Protein AF-X1ISC0-F1 (afdb_monomer_lite)

Sequence (63 aa):
MHDEGSGEICIRHLVMPGHIDCCSKPILEYIAKELPKAVVNIMGQYRPQYRSSLYKEINRRPT

InterPro domains:
  IPR040085 Protein MJ0674-like [PTHR43075] (8-61)

Secondary structure (DSSP, 8-state):
---S-----EEEEEPPTT-IIIIIHHHHHHHHHH-TTSEEEEE------GGGGG-TTTSS---

pLDDT: mean 88.6, std 14.0, range [43.09, 97.94]

Radius of gyration: 15.2 Å; chains: 1; bounding box: 37×15×41 Å

Foldseek 3Di:
DDPPDDPQAEAEAEDAAPCCPVHVVVVVVVCCVPPVRHHYHYHQPQDDDDCSVVPPRRNDGHD

Organism: NCBI:txid412755

Structure (mmCIF, N/CA/C/O backbone):
data_AF-X1ISC0-F1
#
_entry.id   AF-X1ISC0-F1
#
loop_
_atom_site.group_PDB
_atom_site.id
_atom_site.type_symbol
_atom_site.label_atom_id
_atom_site.label_alt_id
_atom_site.label_comp_id
_atom_site.label_asym_id
_atom_site.label_entity_id
_atom_site.label_seq_id
_atom_site.pdbx_PDB_ins_code
_atom_site.Cartn_x
_atom_site.Cartn_y
_atom_site.Cartn_z
_atom_site.occupancy
_atom_site.B_iso_or_equiv
_atom_site.auth_seq_id
_atom_site.auth_comp_id
_atom_site.auth_asym_id
_atom_site.auth_atom_id
_atom_site.pdbx_PDB_model_num
ATOM 1 N N . MET A 1 1 ? 23.098 -6.230 -24.018 1.00 43.09 1 MET A N 1
ATOM 2 C CA . MET A 1 1 ? 23.435 -4.797 -23.932 1.00 43.09 1 MET A CA 1
ATOM 3 C C . MET A 1 1 ? 22.978 -4.332 -22.562 1.00 43.09 1 MET A C 1
ATOM 5 O O . MET A 1 1 ? 21.792 -4.099 -22.371 1.00 43.09 1 MET A O 1
ATOM 9 N N . HIS A 1 2 ? 23.891 -4.397 -21.592 1.00 52.31 2 HIS A N 1
ATOM 10 C CA . HIS A 1 2 ? 23.705 -3.833 -20.258 1.00 52.31 2 HIS A CA 1
ATOM 11 C C . HIS A 1 2 ? 24.247 -2.412 -20.340 1.00 52.31 2 HIS A C 1
ATOM 13 O O . HIS A 1 2 ? 25.450 -2.245 -20.525 1.00 52.31 2 HIS A O 1
ATOM 19 N N . ASP A 1 3 ? 23.344 -1.439 -20.307 1.00 51.16 3 ASP A N 1
ATOM 20 C CA . ASP A 1 3 ? 23.697 -0.024 -20.282 1.00 51.16 3 ASP A CA 1
ATOM 21 C C . ASP A 1 3 ? 23.918 0.410 -18.830 1.00 51.16 3 ASP A C 1
ATOM 23 O O . ASP A 1 3 ? 23.295 -0.103 -17.896 1.00 51.16 3 ASP A O 1
ATOM 27 N N . GLU A 1 4 ? 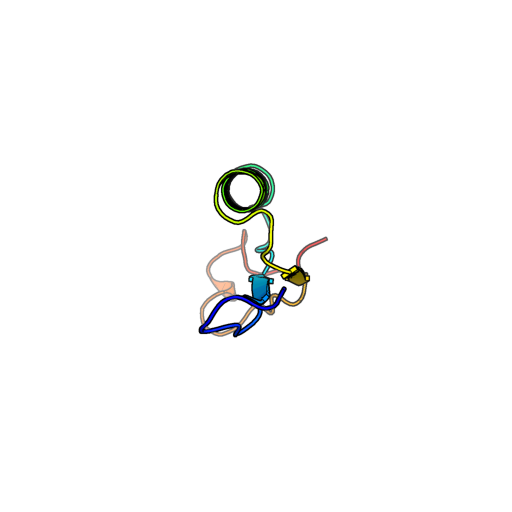24.884 1.298 -18.670 1.00 48.72 4 GLU A N 1
ATOM 28 C CA . GLU A 1 4 ? 25.595 1.649 -17.449 1.00 48.72 4 GLU A CA 1
ATOM 29 C C . GLU A 1 4 ? 24.679 2.025 -16.267 1.00 48.72 4 GLU A C 1
ATOM 31 O O . GLU A 1 4 ? 23.782 2.858 -16.381 1.00 48.72 4 GLU A O 1
ATOM 36 N N . GLY A 1 5 ? 24.937 1.410 -15.102 1.00 50.19 5 GLY A N 1
ATOM 37 C CA . GLY A 1 5 ? 24.248 1.700 -13.834 1.00 50.19 5 GLY A CA 1
ATOM 38 C C . GLY A 1 5 ? 23.143 0.716 -13.428 1.00 50.19 5 GLY A C 1
ATOM 39 O O . GLY A 1 5 ? 22.275 1.073 -12.635 1.00 50.19 5 GLY A O 1
ATOM 40 N N . SER A 1 6 ? 23.156 -0.511 -13.957 1.00 52.16 6 SER A N 1
ATOM 41 C CA . SER A 1 6 ? 22.096 -1.525 -13.856 1.00 52.16 6 SER A CA 1
ATOM 42 C C . SER A 1 6 ? 21.877 -2.116 -12.451 1.00 52.16 6 SER A C 1
ATOM 44 O O . SER A 1 6 ? 22.061 -3.311 -12.224 1.00 52.16 6 SER A O 1
ATOM 46 N N . GLY A 1 7 ? 21.457 -1.295 -11.493 1.00 58.88 7 GLY A N 1
ATOM 47 C CA . GLY A 1 7 ? 20.672 -1.773 -10.362 1.00 58.88 7 GLY A CA 1
ATOM 48 C C . GLY A 1 7 ? 19.253 -2.019 -10.860 1.00 58.88 7 GLY A C 1
ATOM 49 O O . GLY A 1 7 ? 18.517 -1.065 -11.099 1.00 58.88 7 GLY A O 1
ATOM 50 N N . GLU A 1 8 ? 18.873 -3.279 -11.066 1.00 74.56 8 GLU A N 1
ATOM 51 C CA . GLU A 1 8 ? 17.480 -3.634 -11.351 1.00 74.56 8 GLU A CA 1
ATOM 52 C C . GLU A 1 8 ? 16.580 -3.019 -10.266 1.00 74.56 8 GLU A C 1
ATOM 54 O O . GLU A 1 8 ? 16.697 -3.341 -9.080 1.00 74.56 8 GLU A O 1
ATOM 59 N N . ILE A 1 9 ? 15.713 -2.075 -10.649 1.00 84.50 9 ILE A N 1
ATOM 60 C CA . ILE A 1 9 ? 14.815 -1.427 -9.691 1.00 84.50 9 ILE A CA 1
ATOM 61 C C . ILE A 1 9 ? 13.766 -2.458 -9.277 1.00 84.50 9 ILE A C 1
ATOM 63 O O . ILE A 1 9 ? 12.947 -2.889 -10.091 1.00 84.50 9 ILE A O 1
ATOM 67 N N . CYS A 1 10 ? 13.781 -2.830 -7.998 1.00 91.44 10 CYS A N 1
ATOM 68 C CA . CYS A 1 10 ? 12.777 -3.693 -7.390 1.00 91.44 10 CYS A CA 1
ATOM 69 C C . CYS A 1 10 ? 11.845 -2.864 -6.501 1.00 91.44 10 CYS A C 1
ATOM 71 O O . CYS A 1 10 ? 12.249 -2.356 -5.452 1.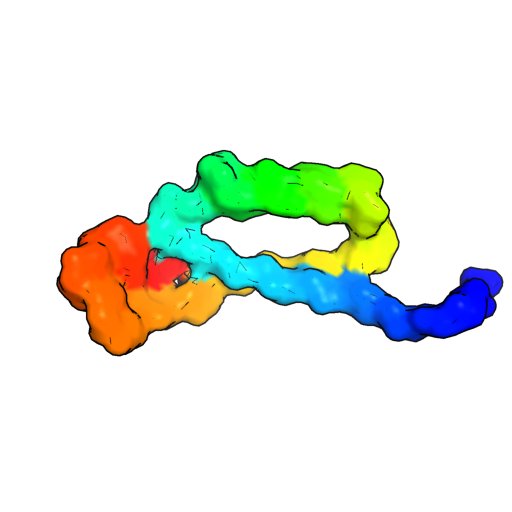00 91.44 10 CYS A O 1
ATOM 73 N N . ILE A 1 11 ? 10.586 -2.733 -6.914 1.00 94.31 11 ILE A N 1
ATOM 74 C CA . ILE A 1 11 ? 9.556 -1.999 -6.178 1.00 94.31 11 ILE A CA 1
ATOM 75 C C . ILE A 1 11 ? 8.762 -2.987 -5.331 1.00 94.31 11 ILE A C 1
ATOM 77 O O . ILE A 1 11 ? 8.104 -3.889 -5.848 1.00 94.31 11 ILE A O 1
ATOM 81 N N . ARG A 1 12 ? 8.794 -2.807 -4.009 1.00 95.94 12 ARG A N 1
ATOM 82 C CA . ARG A 1 12 ? 8.013 -3.612 -3.062 1.00 95.94 12 ARG A CA 1
ATOM 83 C C . ARG A 1 12 ? 6.752 -2.851 -2.672 1.00 95.94 12 ARG A C 1
ATOM 85 O O . ARG A 1 12 ? 6.801 -1.954 -1.835 1.00 95.94 12 ARG A O 1
ATOM 92 N N . HIS A 1 13 ? 5.629 -3.210 -3.283 1.00 95.81 13 HIS A N 1
ATOM 93 C CA . HIS A 1 13 ? 4.341 -2.561 -3.054 1.00 95.81 13 HIS A CA 1
ATOM 94 C C . HIS A 1 13 ? 3.580 -3.261 -1.929 1.00 95.81 13 HIS A C 1
ATOM 96 O O . HIS A 1 13 ? 3.044 -4.355 -2.116 1.00 95.81 13 HIS A O 1
ATOM 102 N N . LEU A 1 14 ? 3.533 -2.647 -0.746 1.00 95.94 14 LEU A N 1
ATOM 103 C CA . LEU A 1 14 ? 2.756 -3.160 0.381 1.00 95.94 14 LEU A CA 1
ATOM 104 C C . LEU A 1 14 ? 1.277 -2.789 0.212 1.00 95.94 14 LEU A C 1
ATOM 106 O O . LEU A 1 14 ? 0.922 -1.612 0.192 1.00 95.94 14 LEU A O 1
ATOM 110 N N . VAL A 1 15 ? 0.404 -3.791 0.143 1.00 95.62 15 VAL A N 1
ATOM 111 C CA . VAL A 1 15 ? -1.040 -3.569 0.024 1.00 95.62 15 VAL A CA 1
ATOM 112 C C . VAL A 1 15 ? -1.619 -3.213 1.388 1.00 95.62 15 VAL A C 1
ATOM 114 O O . VAL A 1 15 ? -1.499 -3.980 2.346 1.00 95.62 15 VAL A O 1
ATOM 117 N N . MET A 1 16 ? -2.285 -2.062 1.461 1.00 94.69 16 MET A N 1
ATOM 118 C CA . MET A 1 16 ? -3.024 -1.639 2.646 1.00 94.69 16 MET A CA 1
ATOM 119 C C . MET A 1 16 ? -4.485 -2.117 2.594 1.00 94.69 16 MET A C 1
ATOM 121 O O . MET A 1 16 ? -5.122 -2.029 1.538 1.00 94.69 16 MET A O 1
ATOM 125 N N . PRO A 1 17 ? -5.056 -2.593 3.718 1.00 93.94 17 PRO A N 1
ATOM 126 C CA . PRO A 1 17 ? -6.462 -2.976 3.769 1.00 93.94 17 PRO A CA 1
ATOM 127 C C . PRO A 1 17 ? -7.367 -1.788 3.423 1.00 93.94 17 PRO A C 1
ATOM 129 O O . PRO A 1 17 ? -7.165 -0.690 3.927 1.00 93.94 17 PRO A O 1
ATOM 132 N N . GLY A 1 18 ? -8.361 -2.003 2.557 1.00 91.38 18 GLY A N 1
ATOM 133 C CA . GLY A 1 18 ? -9.315 -0.955 2.157 1.00 91.38 18 GLY A CA 1
ATOM 134 C C . GLY A 1 18 ? -8.795 0.058 1.125 1.00 91.38 18 GLY A C 1
ATOM 135 O O . GLY A 1 18 ? -9.582 0.856 0.633 1.00 91.38 18 GLY A O 1
ATOM 136 N N . HIS A 1 19 ? -7.515 -0.006 0.737 1.00 93.00 19 HIS A N 1
ATOM 137 C CA . HIS A 1 19 ? -6.868 0.950 -0.177 1.00 93.00 19 HIS A CA 1
ATOM 138 C C . HIS A 1 19 ? -6.373 0.289 -1.478 1.00 93.00 19 HIS A C 1
ATOM 140 O O . HIS A 1 19 ? -5.265 0.535 -1.969 1.00 93.00 19 HIS A O 1
ATOM 146 N N . ILE A 1 20 ? -7.195 -0.592 -2.051 1.00 92.56 20 ILE A N 1
ATOM 147 C CA . ILE A 1 20 ? -6.866 -1.278 -3.308 1.00 92.56 20 ILE A CA 1
ATOM 148 C C . ILE A 1 20 ? -7.183 -0.371 -4.498 1.00 92.56 20 ILE A C 1
ATOM 150 O O . ILE A 1 20 ? -6.279 -0.030 -5.257 1.00 92.56 20 ILE A O 1
ATOM 154 N N . ASP A 1 21 ? -8.438 0.061 -4.631 1.00 95.19 21 ASP A N 1
ATOM 155 C CA . ASP A 1 21 ? -8.895 0.800 -5.812 1.00 95.19 21 ASP A CA 1
ATOM 156 C C . ASP A 1 21 ? -8.381 2.239 -5.856 1.00 95.19 21 ASP A C 1
ATOM 158 O O . ASP A 1 21 ? -7.923 2.697 -6.896 1.00 95.19 21 ASP A O 1
ATOM 162 N N . CYS A 1 22 ? -8.401 2.943 -4.722 1.00 94.81 22 CYS A N 1
ATOM 163 C CA . CYS A 1 22 ? -7.995 4.348 -4.660 1.00 94.81 22 CYS A CA 1
ATOM 164 C C . CYS A 1 22 ? -6.476 4.561 -4.578 1.00 94.81 22 CYS A C 1
ATOM 166 O O . CYS A 1 22 ? -6.014 5.671 -4.828 1.00 94.81 22 CYS A O 1
ATOM 168 N N . CYS A 1 23 ? -5.698 3.533 -4.214 1.00 94.75 23 CYS A N 1
ATOM 169 C CA . CYS A 1 23 ? -4.250 3.670 -4.016 1.00 94.75 23 CYS A CA 1
ATOM 170 C C . CYS A 1 23 ? -3.450 2.619 -4.786 1.00 94.75 23 CYS A C 1
ATOM 172 O O . CYS A 1 23 ? -2.622 2.974 -5.616 1.00 94.75 23 CYS A O 1
ATOM 174 N N . SER A 1 24 ? -3.678 1.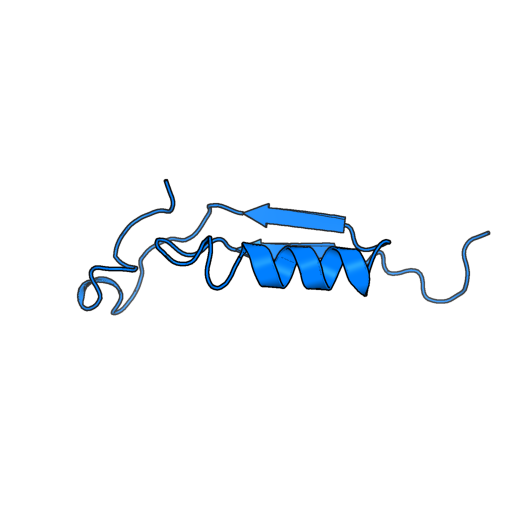325 -4.540 1.00 96.06 24 SER A N 1
ATOM 175 C CA . SER A 1 24 ? -2.818 0.283 -5.119 1.00 96.06 24 SER A CA 1
ATOM 176 C C . SER A 1 24 ? -2.912 0.212 -6.644 1.00 96.06 24 SER A C 1
ATOM 178 O O . SER A 1 24 ? -1.880 0.208 -7.306 1.00 96.06 24 SER A O 1
ATOM 180 N N . LYS A 1 25 ? -4.122 0.205 -7.212 1.00 96.81 25 LYS A N 1
ATOM 181 C CA . LYS A 1 25 ? -4.325 0.179 -8.669 1.00 96.81 25 LYS A CA 1
ATOM 182 C C . LYS A 1 25 ? -3.684 1.372 -9.395 1.00 96.81 25 LYS A C 1
ATOM 184 O O . LYS A 1 25 ? -2.843 1.115 -10.253 1.00 96.81 25 LYS A O 1
ATOM 189 N N . PRO A 1 26 ? -3.966 2.641 -9.032 1.00 97.94 26 PRO A N 1
ATOM 190 C CA . PRO A 1 26 ? -3.377 3.777 -9.742 1.00 97.94 26 PRO A CA 1
ATOM 191 C C . PRO A 1 26 ? -1.850 3.842 -9.601 1.00 97.94 26 PRO A C 1
ATOM 193 O O . PRO A 1 26 ? -1.165 4.231 -10.543 1.00 97.94 26 PRO A O 1
ATOM 196 N N . ILE A 1 27 ? -1.288 3.411 -8.462 1.00 97.12 27 ILE A N 1
ATOM 197 C CA . ILE A 1 27 ? 0.170 3.317 -8.289 1.00 97.12 27 ILE A CA 1
ATOM 198 C C . ILE A 1 27 ? 0.766 2.270 -9.237 1.00 97.12 27 ILE A C 1
ATOM 200 O O . ILE A 1 27 ? 1.777 2.535 -9.882 1.00 97.12 27 ILE A O 1
ATOM 204 N N . LEU A 1 28 ? 0.148 1.092 -9.349 1.00 96.50 28 LEU A N 1
ATOM 205 C CA . LEU A 1 28 ? 0.630 0.033 -10.239 1.00 96.50 28 LEU A CA 1
ATOM 206 C C . LEU A 1 28 ? 0.506 0.421 -11.717 1.00 96.50 28 LEU A C 1
ATOM 208 O O . LEU A 1 28 ? 1.424 0.149 -12.487 1.00 96.50 28 LEU A O 1
ATOM 212 N N . GLU A 1 29 ? -0.574 1.100 -12.104 1.00 97.25 29 GLU A N 1
ATOM 213 C CA . GLU A 1 29 ? -0.739 1.654 -13.454 1.00 97.25 29 GLU A CA 1
ATOM 214 C C . GLU A 1 29 ? 0.342 2.693 -13.772 1.00 97.25 29 GLU A C 1
ATOM 216 O O . GLU A 1 29 ? 0.951 2.652 -14.842 1.00 97.25 29 GLU A O 1
ATOM 221 N N . TYR A 1 30 ? 0.642 3.584 -12.823 1.00 97.25 30 TYR A N 1
ATOM 222 C CA . TYR A 1 30 ? 1.715 4.564 -12.966 1.00 97.25 30 TYR A CA 1
ATOM 223 C C . TYR A 1 30 ? 3.086 3.894 -13.121 1.00 97.25 30 TYR A C 1
ATOM 225 O O . TYR A 1 30 ? 3.846 4.241 -14.023 1.00 97.25 30 TYR A O 1
ATOM 233 N N . ILE A 1 31 ? 3.393 2.897 -12.285 1.00 95.12 31 ILE A N 1
ATOM 234 C CA . ILE A 1 31 ? 4.653 2.147 -12.368 1.00 95.12 31 ILE A CA 1
ATOM 235 C C . ILE A 1 31 ? 4.775 1.446 -13.722 1.00 95.12 31 ILE A C 1
ATOM 237 O O . ILE A 1 31 ? 5.826 1.527 -14.350 1.00 95.12 31 ILE A O 1
ATOM 241 N N . ALA A 1 32 ? 3.708 0.801 -14.197 1.00 93.88 32 ALA A N 1
ATOM 242 C CA . ALA A 1 32 ? 3.707 0.130 -15.492 1.00 93.88 32 ALA A CA 1
ATOM 243 C C . ALA A 1 32 ? 3.974 1.102 -16.655 1.00 93.88 32 ALA A C 1
ATOM 245 O O . ALA A 1 32 ? 4.624 0.728 -17.631 1.00 93.88 32 ALA A O 1
ATOM 246 N N . LYS A 1 33 ? 3.499 2.348 -16.539 1.00 96.31 33 LYS A N 1
ATOM 247 C CA . LYS A 1 33 ? 3.679 3.393 -17.551 1.00 96.31 33 LYS A CA 1
ATOM 248 C C . LYS A 1 33 ? 5.080 4.009 -17.537 1.00 96.31 33 LYS A C 1
ATOM 250 O O . LYS A 1 33 ? 5.676 4.172 -18.596 1.00 96.31 33 LYS A O 1
ATOM 255 N N . GLU A 1 34 ? 5.594 4.358 -16.361 1.00 95.56 34 GLU A N 1
ATOM 256 C CA . GLU A 1 34 ? 6.820 5.158 -16.229 1.00 95.56 34 GLU A CA 1
ATOM 257 C C . GLU A 1 34 ? 8.079 4.306 -16.016 1.00 95.56 34 GLU A C 1
ATOM 259 O O . GLU A 1 34 ? 9.180 4.702 -16.393 1.00 95.56 34 GLU A O 1
ATOM 264 N N . LEU A 1 35 ? 7.933 3.116 -15.426 1.00 92.56 35 LEU A N 1
ATOM 265 C CA . LEU A 1 35 ? 9.033 2.222 -15.060 1.00 92.56 35 LEU A CA 1
ATOM 266 C C . LEU A 1 35 ? 8.794 0.791 -15.582 1.00 92.56 35 LEU A C 1
ATOM 268 O O . LEU A 1 35 ? 8.822 -0.162 -14.802 1.00 92.56 35 LEU A O 1
ATOM 272 N N . PRO A 1 36 ? 8.625 0.585 -16.904 1.00 87.19 36 PRO A N 1
ATOM 273 C CA . PRO A 1 36 ? 8.255 -0.717 -17.475 1.00 87.19 36 PRO A CA 1
ATOM 274 C C . PRO A 1 36 ? 9.311 -1.820 -17.283 1.00 87.19 36 PRO A C 1
ATOM 276 O O . PRO A 1 36 ? 9.018 -2.995 -17.484 1.00 87.19 36 PRO A O 1
ATOM 279 N N . LYS A 1 37 ? 10.546 -1.459 -16.913 1.00 89.12 37 LYS A N 1
ATOM 280 C CA . LYS A 1 37 ? 11.639 -2.401 -16.615 1.00 89.12 37 LYS A CA 1
ATOM 281 C C . LYS A 1 37 ? 11.781 -2.718 -15.121 1.00 89.12 37 LYS A C 1
ATOM 283 O O . LYS A 1 37 ? 12.615 -3.546 -14.768 1.00 89.12 37 LYS A O 1
ATOM 288 N N . ALA A 1 38 ? 11.031 -2.047 -14.245 1.00 91.12 38 ALA A N 1
ATOM 289 C CA . ALA A 1 38 ? 11.099 -2.306 -12.813 1.00 91.12 38 ALA A CA 1
ATOM 290 C C . ALA A 1 38 ? 10.382 -3.618 -12.471 1.00 91.12 38 ALA A C 1
ATOM 292 O O . ALA A 1 38 ? 9.267 -3.877 -12.927 1.00 91.12 38 ALA A O 1
ATOM 293 N N . VAL A 1 39 ? 11.004 -4.433 -11.622 1.00 92.38 39 VAL A N 1
ATOM 294 C CA . VAL A 1 39 ? 10.370 -5.634 -11.074 1.00 92.38 39 VAL A CA 1
ATOM 295 C C . VAL A 1 39 ? 9.490 -5.211 -9.908 1.00 92.38 39 VAL A C 1
ATOM 297 O O . VAL A 1 39 ? 9.963 -4.584 -8.960 1.00 92.38 39 VAL A O 1
ATOM 300 N N . VAL A 1 40 ? 8.205 -5.556 -9.956 1.00 94.38 40 VAL A N 1
ATOM 301 C CA . VAL A 1 40 ? 7.249 -5.198 -8.902 1.00 94.38 40 VAL A CA 1
ATOM 302 C C . VAL A 1 40 ? 6.881 -6.431 -8.087 1.00 94.38 40 VAL A C 1
ATOM 304 O O . VAL A 1 40 ? 6.363 -7.413 -8.610 1.00 94.38 40 VAL A O 1
ATOM 307 N N . ASN A 1 41 ? 7.115 -6.362 -6.780 1.00 94.94 41 ASN A N 1
ATOM 308 C CA . ASN A 1 41 ? 6.695 -7.362 -5.809 1.00 94.94 41 ASN A CA 1
ATOM 309 C C . ASN A 1 41 ? 5.510 -6.825 -4.997 1.00 94.94 41 ASN A C 1
ATOM 311 O O . ASN A 1 41 ? 5.675 -5.924 -4.171 1.00 94.94 41 ASN A O 1
ATOM 315 N N . ILE A 1 42 ? 4.322 -7.387 -5.218 1.00 94.94 42 ILE A N 1
ATOM 316 C CA . ILE A 1 42 ? 3.099 -7.013 -4.501 1.00 94.94 42 ILE A CA 1
ATOM 317 C C . ILE A 1 42 ? 2.996 -7.838 -3.219 1.00 94.94 42 ILE A C 1
ATOM 319 O O . ILE A 1 42 ? 2.974 -9.066 -3.242 1.00 94.94 42 ILE A O 1
ATOM 323 N N . MET A 1 43 ? 2.903 -7.160 -2.079 1.00 95.12 43 MET A N 1
ATOM 324 C CA . MET A 1 43 ? 2.980 -7.781 -0.763 1.00 95.12 43 MET A CA 1
ATOM 325 C C . MET A 1 43 ? 1.721 -7.507 0.062 1.00 95.12 43 MET A C 1
ATOM 327 O O . MET A 1 43 ? 1.536 -6.417 0.595 1.00 95.12 43 MET A O 1
ATOM 331 N N . GLY A 1 44 ? 0.902 -8.537 0.286 1.00 92.88 44 GLY A N 1
ATOM 332 C CA . GLY A 1 44 ? -0.226 -8.517 1.236 1.00 92.88 44 GLY A CA 1
ATOM 333 C C . GLY A 1 44 ? 0.194 -8.648 2.707 1.00 92.88 44 GLY A C 1
ATOM 334 O O . GLY A 1 44 ? -0.541 -9.191 3.525 1.00 92.88 44 GLY A O 1
ATOM 335 N N . GLN A 1 45 ? 1.407 -8.217 3.055 1.00 94.25 45 GLN A N 1
ATOM 336 C CA . GLN A 1 45 ? 2.040 -8.491 4.351 1.00 94.25 45 GLN A CA 1
ATOM 337 C C . GLN A 1 45 ? 1.797 -7.398 5.396 1.00 94.25 45 GLN A C 1
ATOM 339 O O . GLN A 1 45 ? 2.502 -7.339 6.405 1.00 94.25 45 GLN A O 1
ATOM 344 N N . TYR A 1 46 ? 0.818 -6.524 5.170 1.00 94.88 46 TYR A N 1
ATOM 345 C CA . TYR A 1 46 ? 0.481 -5.483 6.125 1.00 94.88 46 TYR A CA 1
ATOM 346 C C . TYR A 1 46 ? 0.058 -6.103 7.468 1.00 94.88 46 TYR A C 1
ATOM 348 O O . TYR A 1 46 ? -0.807 -6.983 7.534 1.00 94.88 46 TYR A O 1
ATOM 356 N N . ARG A 1 47 ? 0.691 -5.641 8.550 1.00 94.69 47 ARG A N 1
ATOM 357 C CA . ARG A 1 47 ? 0.395 -6.051 9.925 1.00 94.69 47 ARG A CA 1
ATOM 358 C C . ARG A 1 47 ? -0.091 -4.828 10.700 1.00 94.69 47 ARG A C 1
ATOM 360 O O . ARG A 1 47 ? 0.697 -3.898 10.867 1.00 94.69 47 ARG A O 1
ATOM 367 N N . PRO A 1 48 ? -1.333 -4.836 11.214 1.00 94.81 48 PRO A N 1
ATOM 368 C CA . PRO A 1 48 ? -1.790 -3.807 12.136 1.00 94.81 48 PRO A CA 1
ATOM 369 C C . PRO A 1 48 ? -0.869 -3.784 13.356 1.00 94.81 48 PRO A C 1
ATOM 371 O O . PRO A 1 48 ? -0.686 -4.809 14.017 1.00 94.81 48 PRO A O 1
ATOM 374 N N . GLN A 1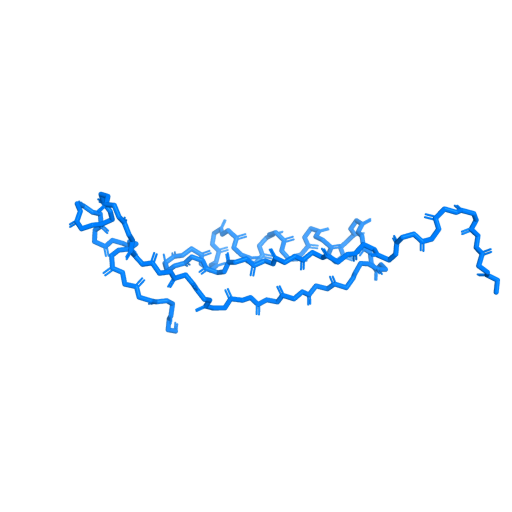 49 ? -0.229 -2.647 13.606 1.00 94.81 49 GLN A N 1
ATOM 375 C CA . GLN A 1 49 ? 0.651 -2.408 14.749 1.00 94.81 49 GLN A CA 1
ATOM 376 C C . GLN A 1 49 ? 0.390 -1.006 15.316 1.00 94.81 49 GLN A C 1
ATOM 378 O O . GLN A 1 49 ? -0.324 -0.203 14.705 1.00 94.81 49 GLN A O 1
ATOM 383 N N . TYR A 1 50 ? 0.953 -0.709 16.489 1.00 94.88 50 TYR A N 1
ATOM 384 C CA . TYR A 1 50 ? 0.827 0.593 17.151 1.00 94.88 50 TYR A CA 1
ATOM 385 C C . TYR A 1 50 ? -0.646 1.028 17.318 1.00 94.88 50 TYR A C 1
ATOM 387 O O . TYR A 1 50 ? -1.469 0.261 17.811 1.00 94.88 50 TYR A O 1
ATOM 395 N N . ARG A 1 51 ? -0.994 2.247 16.898 1.00 94.19 51 ARG A N 1
ATOM 396 C CA . ARG A 1 51 ? -2.333 2.843 16.996 1.00 94.19 51 ARG A CA 1
ATOM 397 C C . ARG A 1 51 ? -3.321 2.339 15.947 1.00 94.19 51 ARG A C 1
ATOM 399 O O . ARG A 1 51 ? -4.419 2.874 15.881 1.00 94.19 51 ARG A O 1
ATOM 406 N N . SER A 1 52 ? -2.976 1.330 15.144 1.00 93.75 52 SER A N 1
ATOM 407 C CA . SER A 1 52 ? -3.910 0.759 14.158 1.00 93.75 52 SER A CA 1
ATOM 408 C C . SER A 1 52 ? -5.236 0.323 14.782 1.00 93.75 52 SER A C 1
ATOM 410 O O . SER A 1 52 ? -6.262 0.470 14.136 1.00 93.75 52 SER A O 1
ATOM 412 N N . SER A 1 53 ? -5.256 -0.090 16.054 1.00 94.50 53 SER A N 1
ATOM 413 C CA . SER A 1 53 ? -6.489 -0.415 16.786 1.00 94.50 53 SER A CA 1
ATOM 414 C C . SER A 1 53 ? -7.503 0.732 16.876 1.00 94.50 53 SER A C 1
ATOM 416 O O . SER A 1 53 ? -8.693 0.469 17.044 1.00 94.50 53 SER A O 1
ATOM 418 N N . LEU A 1 54 ? -7.059 1.984 16.731 1.00 96.94 54 LEU A N 1
ATOM 419 C CA . LEU A 1 54 ? -7.919 3.170 16.704 1.00 96.94 54 LEU A CA 1
ATOM 420 C C . LEU A 1 54 ? -8.590 3.392 15.336 1.00 96.94 54 LEU A C 1
ATOM 422 O O . LEU A 1 54 ? -9.540 4.164 15.252 1.00 96.94 54 LEU A O 1
ATOM 426 N N . TYR A 1 55 ? -8.124 2.712 14.285 1.00 93.81 55 TYR A N 1
ATOM 427 C CA . TYR A 1 55 ? -8.523 2.926 12.892 1.00 93.81 55 TYR A CA 1
ATOM 428 C C . TYR A 1 55 ? -9.039 1.618 12.285 1.00 93.81 55 TYR A C 1
ATOM 430 O O . TYR A 1 55 ? -8.267 0.778 11.817 1.00 93.81 55 TYR A O 1
ATOM 438 N N . LYS A 1 56 ? -10.361 1.411 12.309 1.00 92.19 56 LYS A N 1
ATOM 439 C CA . LYS A 1 56 ? -11.003 0.147 11.891 1.00 92.19 56 LYS A CA 1
ATOM 440 C C . LYS A 1 56 ? -10.655 -0.261 10.456 1.00 92.19 56 LYS A C 1
ATOM 442 O O . LYS A 1 56 ? -10.548 -1.451 10.172 1.00 92.19 56 LYS A O 1
ATOM 447 N N . GLU A 1 57 ? -10.471 0.712 9.576 1.00 91.38 57 GLU A N 1
ATOM 448 C CA . GLU A 1 57 ? -10.150 0.550 8.161 1.00 91.38 57 GLU A CA 1
ATOM 449 C C . GLU A 1 57 ? -8.816 -0.175 7.933 1.00 91.38 57 GLU A C 1
ATOM 451 O O . GLU A 1 57 ? -8.720 -1.026 7.048 1.00 91.38 57 GLU A O 1
ATOM 456 N N . ILE A 1 58 ? -7.823 0.088 8.788 1.00 92.62 58 ILE A N 1
ATOM 457 C CA . ILE A 1 58 ? -6.483 -0.502 8.719 1.00 92.62 58 ILE A CA 1
ATOM 458 C C . ILE A 1 58 ? -6.211 -1.486 9.861 1.00 92.62 58 ILE A C 1
ATOM 460 O O . ILE A 1 58 ? -5.196 -2.170 9.839 1.00 92.62 58 ILE A O 1
ATOM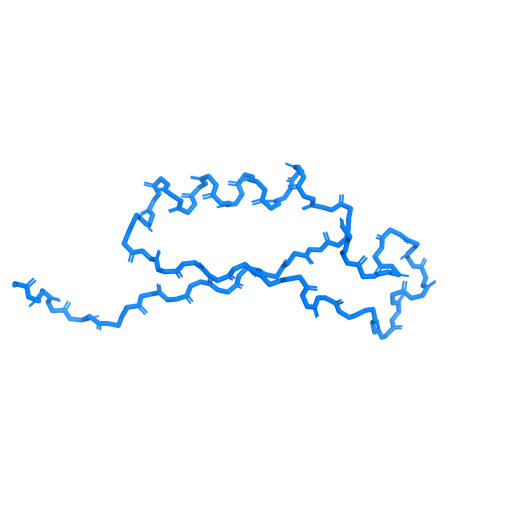 464 N N . ASN A 1 59 ? -7.107 -1.644 10.839 1.00 95.25 59 ASN A N 1
ATOM 465 C CA . ASN A 1 59 ? -6.969 -2.619 11.929 1.00 95.25 59 ASN A CA 1
ATOM 466 C C . ASN A 1 59 ? -7.251 -4.073 11.494 1.00 95.25 59 ASN A C 1
ATOM 468 O O . ASN A 1 59 ? -7.934 -4.835 12.179 1.00 95.25 59 ASN 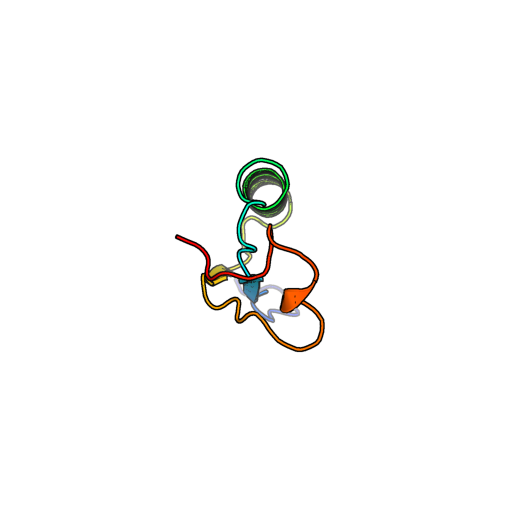A O 1
ATOM 472 N N . ARG A 1 60 ? -6.791 -4.469 10.310 1.00 93.69 60 ARG A N 1
ATOM 473 C CA . ARG A 1 60 ? -6.993 -5.807 9.752 1.00 93.69 60 ARG A CA 1
ATOM 474 C C . ARG A 1 60 ? -5.886 -6.158 8.768 1.00 93.69 60 ARG A C 1
ATOM 476 O O . ARG A 1 60 ? -5.084 -5.310 8.391 1.00 93.69 60 ARG A O 1
ATOM 483 N N . ARG A 1 61 ? -5.824 -7.419 8.347 1.00 92.38 61 ARG A N 1
ATOM 484 C CA . ARG A 1 61 ? -4.968 -7.814 7.221 1.00 92.38 61 ARG A CA 1
ATOM 485 C C . ARG A 1 61 ? -5.689 -7.556 5.891 1.00 92.38 61 ARG A C 1
ATOM 487 O O . ARG A 1 61 ? -6.921 -7.554 5.882 1.00 92.38 61 ARG A O 1
ATOM 494 N N . PRO A 1 62 ? -4.955 -7.337 4.788 1.00 87.69 62 PRO A N 1
ATOM 495 C CA . PRO A 1 62 ? -5.540 -7.352 3.451 1.00 87.69 62 PRO A CA 1
ATOM 496 C C . PRO A 1 62 ? -6.165 -8.732 3.180 1.00 87.69 62 PRO A C 1
ATOM 498 O O . PRO A 1 62 ? -5.578 -9.746 3.562 1.00 87.69 62 PRO A O 1
ATOM 501 N N . THR A 1 63 ? -7.343 -8.759 2.559 1.00 75.75 63 THR A N 1
ATOM 502 C CA . THR A 1 63 ? -8.084 -9.958 2.117 1.00 75.75 63 THR A CA 1
ATOM 503 C C . THR A 1 63 ? -8.456 -9.803 0.662 1.00 75.75 63 THR A C 1
ATOM 505 O O . THR A 1 63 ? -8.828 -8.653 0.324 1.00 75.75 63 THR A O 1
#